Protein AF-A0A2N6LXK9-F1 (afdb_monomer_lite)

Sequence (52 aa):
MLLTKEKTAFYLADLETPVGKLINLTIAGLVLLSSGIFVAETYNIPDVVRFN

Structure (mmCIF, N/CA/C/O backbone):
data_AF-A0A2N6LXK9-F1
#
_entry.id   AF-A0A2N6LXK9-F1
#
loop_
_atom_site.group_PDB
_atom_site.id
_atom_site.type_symbol
_atom_site.label_atom_id
_atom_site.label_alt_id
_atom_site.label_comp_id
_atom_site.label_asym_id
_atom_site.label_entity_id
_atom_site.label_seq_id
_atom_site.pdbx_PDB_ins_code
_atom_site.Cartn_x
_atom_site.Cartn_y
_atom_site.Cartn_z
_atom_site.occupancy
_atom_site.B_iso_or_equiv
_atom_site.auth_seq_id
_atom_site.auth_comp_id
_atom_site.auth_asym_id
_atom_site.auth_atom_id
_atom_site.pdbx_PDB_model_num
ATOM 1 N N . MET A 1 1 ? -14.297 17.685 10.836 1.00 42.50 1 MET A N 1
ATOM 2 C CA . MET A 1 1 ? -14.602 16.347 11.385 1.00 42.50 1 MET A CA 1
ATOM 3 C C . MET A 1 1 ? -13.394 15.456 11.117 1.00 42.50 1 MET A C 1
ATOM 5 O O . MET A 1 1 ? -13.332 14.792 10.095 1.00 42.50 1 MET A O 1
ATOM 9 N N . LEU A 1 2 ? -12.367 15.570 11.965 1.00 52.06 2 LEU A N 1
ATOM 10 C CA . LEU A 1 2 ? -11.158 14.748 11.875 1.00 52.06 2 LEU A CA 1
ATOM 11 C C . LEU A 1 2 ? -11.536 13.341 12.328 1.00 52.06 2 LEU A C 1
ATOM 13 O O . LEU A 1 2 ? -12.037 13.182 13.438 1.00 52.06 2 LEU A O 1
ATOM 17 N N . LEU A 1 3 ? -11.343 12.346 11.466 1.00 60.81 3 LEU A N 1
ATOM 18 C CA . LEU A 1 3 ? -11.449 10.943 11.848 1.00 60.81 3 LEU A CA 1
ATOM 19 C C . LEU A 1 3 ? -10.496 10.739 13.037 1.00 60.81 3 LEU A C 1
ATOM 21 O O . LEU A 1 3 ? -9.280 10.870 12.890 1.00 60.81 3 LEU A O 1
ATOM 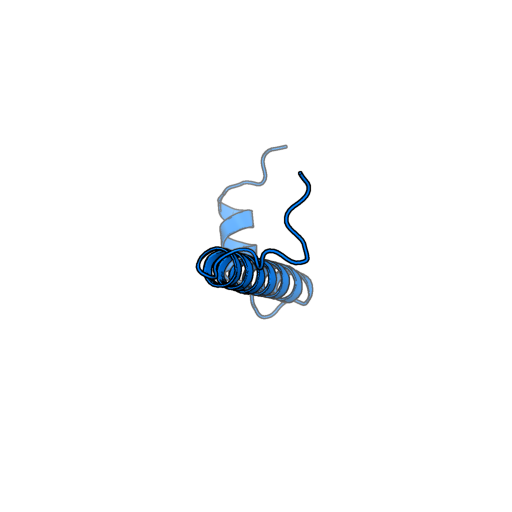25 N N . THR A 1 4 ? -11.044 10.569 14.241 1.00 72.25 4 THR A N 1
ATOM 26 C CA . THR A 1 4 ? -10.254 10.466 15.470 1.00 72.25 4 THR A CA 1
ATOM 27 C C . THR A 1 4 ? -9.270 9.312 15.300 1.00 72.25 4 THR A C 1
ATOM 29 O O . THR A 1 4 ? -9.667 8.256 14.813 1.00 72.25 4 THR A O 1
ATOM 32 N N . LYS A 1 5 ? -7.998 9.495 15.681 1.00 65.31 5 LYS A N 1
ATOM 33 C CA . LYS A 1 5 ? -6.923 8.492 15.511 1.00 65.31 5 LYS A CA 1
ATOM 34 C C . LYS A 1 5 ? -7.327 7.079 15.951 1.00 65.31 5 LYS A C 1
ATOM 36 O O . LYS A 1 5 ? -6.937 6.103 15.322 1.00 65.31 5 LYS A O 1
ATOM 41 N N . GLU A 1 6 ? -8.162 7.000 16.981 1.00 64.62 6 GLU A N 1
ATOM 42 C CA . GLU A 1 6 ? -8.762 5.773 17.504 1.00 64.62 6 GLU A CA 1
ATOM 43 C C . GLU A 1 6 ? -9.600 5.010 16.465 1.00 64.62 6 GLU A C 1
ATOM 45 O O . GLU A 1 6 ? -9.452 3.803 16.312 1.00 64.62 6 GLU A O 1
ATOM 50 N N . LYS A 1 7 ? -10.423 5.714 15.675 1.00 66.38 7 LYS A N 1
ATOM 51 C CA . LYS A 1 7 ? -11.236 5.105 14.613 1.00 66.38 7 LYS A CA 1
ATOM 52 C C . LYS A 1 7 ? -10.385 4.624 13.444 1.00 66.38 7 LYS A C 1
ATOM 54 O O . LYS A 1 7 ? -10.680 3.581 12.877 1.00 66.38 7 LYS A O 1
ATOM 59 N N . THR A 1 8 ? -9.330 5.355 13.089 1.00 67.00 8 THR A N 1
ATOM 60 C CA . THR A 1 8 ? -8.401 4.923 12.034 1.00 67.00 8 THR A CA 1
ATOM 61 C C . THR A 1 8 ? -7.662 3.654 12.449 1.00 67.00 8 THR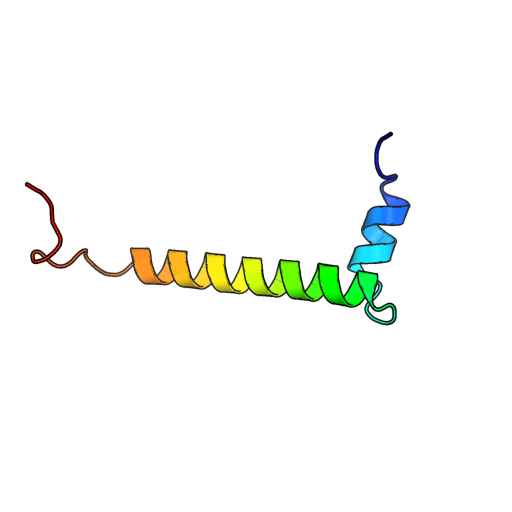 A C 1
ATOM 63 O O . THR A 1 8 ? -7.590 2.713 11.667 1.00 67.00 8 THR A O 1
ATOM 66 N N . ALA A 1 9 ? -7.170 3.595 13.691 1.00 70.31 9 ALA A N 1
ATOM 67 C CA . ALA A 1 9 ? -6.534 2.398 14.234 1.00 70.31 9 ALA A CA 1
ATOM 68 C C . ALA A 1 9 ? -7.506 1.209 14.295 1.00 70.31 9 ALA A C 1
ATOM 70 O O . ALA A 1 9 ? -7.123 0.103 13.924 1.00 70.31 9 ALA A O 1
ATOM 71 N N . PHE A 1 10 ? -8.765 1.451 14.681 1.00 69.06 10 PHE A N 1
ATOM 72 C CA . PHE A 1 10 ? -9.816 0.435 14.682 1.00 69.06 10 PHE A CA 1
ATOM 73 C C . PHE A 1 10 ? -10.018 -0.165 13.286 1.00 69.06 10 PHE A C 1
ATOM 75 O O . PHE A 1 10 ? -9.884 -1.368 13.137 1.00 69.06 10 PHE A O 1
ATOM 82 N N . TYR A 1 11 ? -10.239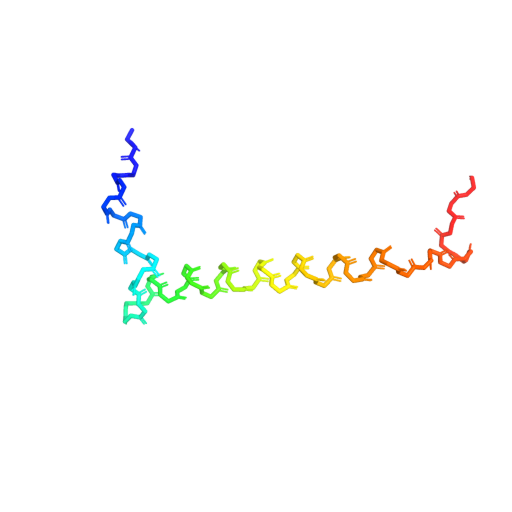 0.646 12.246 1.00 64.12 11 TYR A N 1
ATOM 83 C CA . TYR A 1 11 ? -10.477 0.118 10.894 1.00 64.12 11 TYR A CA 1
ATOM 84 C C . TYR A 1 11 ? -9.243 -0.490 10.216 1.00 64.12 11 TYR A C 1
ATOM 86 O O . TYR A 1 11 ? -9.399 -1.330 9.334 1.00 64.12 11 TYR A O 1
ATOM 94 N N . LEU A 1 12 ? -8.028 -0.080 10.594 1.00 70.44 12 LEU A N 1
ATOM 95 C CA . LEU A 1 12 ? -6.805 -0.720 10.099 1.00 70.44 12 LEU A CA 1
ATOM 96 C C . LEU A 1 12 ? -6.579 -2.092 10.747 1.00 70.44 12 LEU A C 1
ATOM 98 O O . LEU A 1 12 ? -6.148 -3.013 10.061 1.00 70.44 12 LEU A O 1
ATOM 102 N N . ALA A 1 13 ? -6.873 -2.235 12.042 1.00 73.94 13 ALA A N 1
ATOM 103 C CA . ALA A 1 13 ? -6.730 -3.499 12.766 1.00 73.94 13 ALA A CA 1
ATOM 104 C C . ALA A 1 13 ? -7.935 -4.442 12.590 1.00 73.94 13 ALA A C 1
ATOM 106 O O . ALA A 1 13 ? -7.814 -5.645 12.811 1.00 73.94 13 ALA A O 1
ATOM 107 N N . ASP A 1 14 ? -9.089 -3.904 12.197 1.00 76.81 14 ASP A N 1
ATOM 108 C CA . ASP A 1 14 ? -10.321 -4.656 11.992 1.00 76.81 14 ASP A CA 1
ATOM 109 C C . ASP A 1 14 ? -10.315 -5.382 10.638 1.00 76.81 14 ASP A C 1
ATOM 111 O O . ASP A 1 14 ? -10.447 -4.786 9.565 1.00 76.81 14 ASP A O 1
ATOM 115 N N . LEU A 1 15 ? -10.170 -6.705 10.713 1.00 79.62 15 LEU A N 1
ATOM 116 C CA . LEU A 1 15 ? -10.254 -7.633 9.582 1.00 79.62 15 LEU A CA 1
ATOM 117 C C . LEU A 1 15 ? -11.566 -8.431 9.571 1.00 79.62 15 LEU A C 1
ATOM 119 O O . LEU A 1 15 ? -11.800 -9.213 8.646 1.00 79.62 15 LEU A O 1
ATOM 123 N N . GLU A 1 16 ? -12.407 -8.258 10.590 1.00 83.19 16 GLU A N 1
ATOM 124 C CA . GLU A 1 16 ? -13.615 -9.054 10.794 1.00 83.19 16 GLU A CA 1
ATOM 125 C C . GLU A 1 16 ? -14.819 -8.416 10.103 1.00 83.19 16 GLU A C 1
ATOM 127 O O . GLU A 1 16 ? -15.652 -9.118 9.522 1.00 83.19 16 GLU A O 1
ATOM 132 N N . THR A 1 17 ? -14.906 -7.083 10.101 1.00 90.12 17 THR A N 1
ATOM 133 C CA . THR A 1 17 ? -16.020 -6.400 9.441 1.00 90.12 17 THR A CA 1
ATOM 134 C C . THR A 1 17 ? -15.818 -6.294 7.924 1.00 90.12 17 THR A C 1
ATOM 136 O O . THR A 1 17 ? -14.692 -6.131 7.440 1.00 90.12 17 THR A O 1
ATOM 139 N N . PRO A 1 18 ? -16.905 -6.309 7.123 1.00 89.12 18 PRO A N 1
ATOM 140 C CA . PRO A 1 18 ? -16.810 -6.124 5.673 1.00 89.12 18 PRO A CA 1
ATOM 141 C C . PRO A 1 18 ? -16.122 -4.813 5.269 1.00 89.12 18 PRO A C 1
ATOM 143 O O . PRO A 1 18 ? -15.397 -4.775 4.276 1.00 89.12 18 PRO A O 1
ATOM 146 N N . VAL A 1 19 ? -16.327 -3.746 6.049 1.00 88.38 19 VAL A N 1
ATOM 147 C CA . VAL A 1 19 ? -15.728 -2.427 5.801 1.00 88.38 19 VAL A CA 1
ATOM 148 C C . VAL A 1 19 ? -14.233 -2.439 6.119 1.00 88.38 19 VAL A C 1
ATOM 150 O O . VAL A 1 19 ? -13.442 -2.023 5.273 1.00 88.38 19 VAL A O 1
ATOM 153 N N . GLY A 1 20 ? -13.832 -2.958 7.285 1.00 87.44 20 GLY A N 1
ATOM 154 C CA . GLY A 1 20 ? -12.419 -3.086 7.661 1.00 87.44 20 GLY A CA 1
ATOM 155 C C . GLY A 1 20 ? -11.637 -3.958 6.675 1.00 87.44 20 GLY A C 1
ATOM 156 O O . GLY A 1 20 ? -10.562 -3.577 6.201 1.00 87.44 20 GLY A O 1
ATOM 157 N N . LYS A 1 21 ? -12.244 -5.065 6.229 1.00 89.56 21 LYS A N 1
ATOM 158 C CA . LYS A 1 21 ? -11.687 -5.944 5.194 1.00 89.56 21 LYS A CA 1
ATOM 159 C C . LYS A 1 21 ? -11.526 -5.246 3.843 1.00 89.56 21 LYS A C 1
ATOM 161 O O . LYS A 1 21 ? -10.486 -5.412 3.209 1.00 89.56 21 LYS A O 1
ATOM 166 N N . LEU A 1 22 ? -12.514 -4.464 3.399 1.00 93.19 22 LEU A N 1
ATOM 167 C CA . LEU A 1 22 ? -12.434 -3.706 2.144 1.00 93.19 22 LEU A CA 1
ATOM 168 C C . LEU A 1 22 ? -11.307 -2.666 2.182 1.00 93.19 22 LEU A C 1
ATOM 170 O O . LEU A 1 22 ? -10.548 -2.548 1.218 1.00 93.19 22 LEU A O 1
ATOM 174 N N . ILE A 1 23 ? -11.173 -1.941 3.295 1.00 91.31 23 ILE A N 1
ATOM 175 C CA . ILE A 1 23 ? -10.106 -0.951 3.493 1.00 91.31 23 ILE A CA 1
ATOM 176 C C . ILE A 1 23 ? -8.739 -1.639 3.442 1.00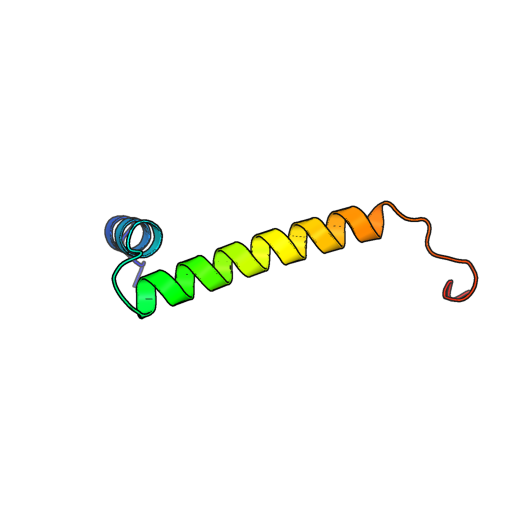 91.31 23 ILE A C 1
ATOM 178 O O . ILE A 1 23 ? -7.876 -1.222 2.671 1.00 91.31 23 ILE A O 1
ATOM 182 N N . ASN A 1 24 ? -8.559 -2.730 4.188 1.00 91.12 24 ASN A N 1
ATOM 183 C CA . ASN A 1 24 ? -7.307 -3.485 4.203 1.00 91.12 24 ASN A CA 1
ATOM 184 C C . ASN A 1 24 ? -6.948 -4.063 2.825 1.00 91.12 24 ASN A C 1
ATOM 186 O O . ASN A 1 24 ? -5.807 -3.928 2.387 1.00 91.12 24 ASN A O 1
ATOM 190 N N . LEU A 1 25 ? -7.912 -4.638 2.097 1.00 94.56 25 LEU A N 1
ATOM 191 C CA . LEU A 1 25 ? -7.701 -5.122 0.726 1.00 94.56 25 LEU A CA 1
ATOM 192 C C . LEU A 1 25 ? -7.312 -3.999 -0.233 1.00 94.56 25 LEU A C 1
ATOM 194 O O . LEU A 1 25 ? -6.440 -4.191 -1.078 1.00 94.56 25 LEU A O 1
ATOM 198 N N . THR A 1 26 ? -7.928 -2.827 -0.089 1.00 95.56 26 THR A N 1
ATOM 199 C CA . THR A 1 26 ? -7.590 -1.652 -0.899 1.00 95.56 26 THR A CA 1
ATOM 200 C C . THR A 1 26 ? -6.152 -1.223 -0.632 1.00 95.56 26 THR A C 1
ATOM 202 O O . THR A 1 26 ? -5.386 -1.041 -1.573 1.00 95.56 26 THR A O 1
ATOM 205 N N . ILE A 1 27 ? -5.750 -1.126 0.639 1.00 95.00 27 ILE A N 1
ATOM 206 C CA . ILE A 1 27 ? -4.374 -0.784 1.020 1.00 95.00 27 ILE A CA 1
ATOM 207 C C . ILE A 1 27 ? -3.391 -1.830 0.484 1.00 95.00 27 ILE A C 1
ATOM 209 O O . ILE A 1 27 ? -2.399 -1.462 -0.139 1.00 95.00 27 ILE A O 1
ATOM 213 N N . ALA A 1 28 ? -3.676 -3.122 0.658 1.00 95.81 28 ALA A N 1
ATOM 214 C CA . ALA A 1 28 ? -2.833 -4.198 0.142 1.00 95.81 28 ALA A CA 1
ATOM 215 C C . ALA A 1 28 ? -2.684 -4.124 -1.387 1.00 95.81 28 ALA A C 1
ATOM 217 O O . ALA A 1 28 ? -1.573 -4.227 -1.907 1.00 95.81 28 ALA A O 1
ATOM 218 N N . GLY A 1 29 ? -3.781 -3.876 -2.107 1.00 97.94 29 GLY A N 1
ATOM 219 C CA . GLY A 1 29 ? -3.768 -3.675 -3.555 1.00 97.94 29 GLY A CA 1
ATOM 220 C C . GLY A 1 29 ? -2.932 -2.465 -3.972 1.00 97.94 29 GLY A C 1
ATOM 221 O O . GLY A 1 29 ? -2.135 -2.567 -4.900 1.00 97.94 29 GLY A O 1
ATOM 222 N N . LEU A 1 30 ? -3.050 -1.344 -3.258 1.00 98.06 30 LEU A N 1
ATOM 223 C CA . LEU A 1 30 ? -2.247 -0.142 -3.501 1.00 98.06 30 LEU A CA 1
ATOM 224 C C . LEU A 1 30 ? -0.752 -0.380 -3.257 1.00 98.06 30 LEU A C 1
ATOM 226 O O . LEU A 1 30 ? 0.072 0.089 -4.038 1.00 98.06 30 LEU A O 1
ATOM 230 N N . VAL A 1 31 ? -0.392 -1.134 -2.216 1.00 97.75 31 VAL A N 1
ATOM 231 C CA . VAL A 1 31 ? 1.004 -1.509 -1.939 1.00 97.75 31 VAL A CA 1
ATOM 232 C C . VAL A 1 31 ? 1.561 -2.387 -3.060 1.00 97.75 31 VAL A C 1
ATOM 234 O O . VAL A 1 31 ? 2.654 -2.118 -3.556 1.00 97.75 31 VAL A O 1
ATOM 237 N N . LEU A 1 32 ? 0.804 -3.395 -3.502 1.00 98.25 32 LEU A N 1
ATOM 238 C CA . LEU A 1 32 ? 1.207 -4.257 -4.616 1.00 98.25 32 LEU A CA 1
ATOM 239 C C . LEU A 1 32 ? 1.354 -3.472 -5.920 1.00 98.25 32 LEU A C 1
ATOM 241 O O . LEU A 1 32 ? 2.343 -3.649 -6.628 1.00 98.25 32 LEU A O 1
ATOM 245 N N . LEU A 1 33 ? 0.407 -2.581 -6.217 1.00 98.19 33 LEU A N 1
ATOM 246 C CA . LEU A 1 33 ? 0.457 -1.729 -7.401 1.00 98.19 33 LEU A CA 1
ATOM 247 C C . LEU A 1 33 ? 1.687 -0.818 -7.373 1.00 98.19 33 LEU A C 1
ATOM 249 O O . LEU A 1 33 ? 2.420 -0.755 -8.355 1.00 98.19 33 LEU A O 1
ATOM 253 N N . SER A 1 34 ? 1.944 -0.167 -6.236 1.00 97.44 34 SER A N 1
ATOM 254 C CA . SER A 1 34 ? 3.117 0.687 -6.035 1.00 97.44 34 SER A CA 1
ATOM 255 C C . SER A 1 34 ? 4.422 -0.089 -6.234 1.00 97.44 34 SER A C 1
ATOM 257 O O . SER A 1 34 ? 5.290 0.334 -6.994 1.00 97.44 34 SER A O 1
ATOM 259 N N . SER A 1 35 ? 4.530 -1.282 -5.640 1.00 97.25 35 SER A N 1
ATOM 260 C CA . SER A 1 35 ? 5.686 -2.161 -5.839 1.00 97.25 35 SER A CA 1
ATOM 261 C C . SER A 1 35 ? 5.852 -2.584 -7.300 1.00 97.25 35 SER A C 1
ATOM 263 O O . SER A 1 35 ? 6.977 -2.661 -7.784 1.00 97.25 35 SER A O 1
ATOM 265 N N . GLY A 1 36 ? 4.756 -2.880 -8.001 1.00 96.88 36 GLY A N 1
ATOM 266 C CA . GLY A 1 36 ? 4.784 -3.261 -9.411 1.00 96.88 36 GLY A CA 1
ATOM 267 C C . GLY A 1 36 ? 5.275 -2.127 -10.308 1.00 96.88 36 GLY A C 1
ATOM 268 O O . GLY A 1 36 ? 6.122 -2.362 -11.165 1.00 96.88 36 GLY A O 1
ATOM 269 N N . ILE A 1 37 ? 4.798 -0.901 -10.071 1.00 95.94 37 ILE A N 1
ATOM 270 C CA . ILE A 1 37 ? 5.265 0.303 -10.773 1.00 95.94 37 ILE A CA 1
ATOM 271 C C . ILE A 1 37 ? 6.757 0.509 -10.522 1.00 95.94 37 ILE A C 1
ATOM 273 O O . ILE A 1 37 ? 7.510 0.648 -11.479 1.00 95.94 37 ILE A O 1
ATOM 277 N N . PHE A 1 38 ? 7.195 0.440 -9.263 1.00 94.75 38 PHE A N 1
ATOM 278 C CA . PHE A 1 38 ? 8.604 0.604 -8.912 1.00 94.75 38 PHE A CA 1
ATOM 279 C C . PHE A 1 38 ? 9.501 -0.387 -9.662 1.00 94.75 38 PHE A C 1
ATOM 281 O O . PHE A 1 38 ? 10.521 -0.003 -10.220 1.00 94.75 38 PHE A O 1
ATOM 288 N N . VAL A 1 39 ? 9.102 -1.661 -9.733 1.00 95.00 39 VAL A N 1
ATOM 289 C CA . VAL A 1 39 ? 9.836 -2.673 -10.507 1.00 95.00 39 VAL A CA 1
ATOM 290 C C . VAL A 1 39 ? 9.785 -2.369 -12.005 1.00 95.00 39 VAL A C 1
ATOM 292 O O . VAL A 1 39 ? 10.812 -2.461 -12.672 1.00 95.00 39 VAL A O 1
ATOM 295 N N . ALA A 1 40 ? 8.629 -1.980 -12.544 1.00 92.50 40 ALA A N 1
ATOM 296 C CA . ALA A 1 40 ? 8.490 -1.631 -13.956 1.00 92.50 40 ALA A CA 1
ATOM 297 C C . ALA A 1 40 ? 9.407 -0.462 -14.359 1.00 92.50 40 ALA A C 1
ATOM 299 O O . ALA A 1 40 ? 10.003 -0.507 -15.431 1.00 92.50 40 ALA A O 1
ATOM 300 N N . GLU A 1 41 ? 9.589 0.525 -13.480 1.00 89.75 41 GLU A N 1
ATOM 301 C CA . GLU A 1 41 ? 10.505 1.656 -13.683 1.00 89.75 41 GLU A CA 1
ATOM 302 C C . GLU A 1 41 ? 11.987 1.253 -13.675 1.00 89.75 41 GLU A C 1
ATOM 304 O O . GLU A 1 41 ? 12.816 1.976 -14.224 1.00 89.75 41 GLU A O 1
ATOM 309 N N . THR A 1 42 ? 12.347 0.097 -13.103 1.00 88.06 42 THR A N 1
ATOM 310 C CA . THR A 1 42 ? 13.735 -0.402 -13.171 1.00 88.06 42 THR A CA 1
ATOM 311 C C . THR A 1 42 ? 14.111 -0.969 -14.539 1.00 88.06 42 THR A C 1
ATOM 313 O O . THR A 1 42 ? 15.297 -1.146 -14.824 1.00 88.06 42 THR A O 1
ATOM 316 N N . TYR A 1 43 ? 13.131 -1.246 -15.403 1.00 87.38 43 TYR A N 1
ATOM 317 C CA . TYR A 1 43 ? 13.393 -1.659 -16.774 1.00 87.38 43 TYR A CA 1
ATOM 318 C C . TYR A 1 43 ? 13.605 -0.441 -17.669 1.00 87.38 43 TYR A C 1
ATOM 320 O O . TYR A 1 43 ? 12.857 0.534 -17.624 1.00 87.38 43 TYR A O 1
ATOM 328 N N . ASN A 1 44 ? 14.618 -0.518 -18.533 1.00 81.62 44 ASN A N 1
ATOM 329 C CA . ASN A 1 44 ? 14.845 0.513 -19.538 1.00 81.62 44 ASN A CA 1
ATOM 330 C C . ASN A 1 44 ? 13.614 0.638 -20.440 1.00 81.62 44 ASN A C 1
ATOM 332 O O . ASN A 1 44 ? 13.121 -0.365 -20.961 1.00 81.62 44 ASN A O 1
ATOM 336 N N . ILE A 1 45 ? 13.159 1.874 -20.655 1.00 78.44 45 ILE A N 1
ATOM 337 C CA . ILE A 1 45 ? 12.085 2.168 -21.603 1.00 78.44 45 ILE A CA 1
ATOM 338 C C . ILE A 1 45 ? 12.564 1.723 -22.992 1.00 78.44 45 ILE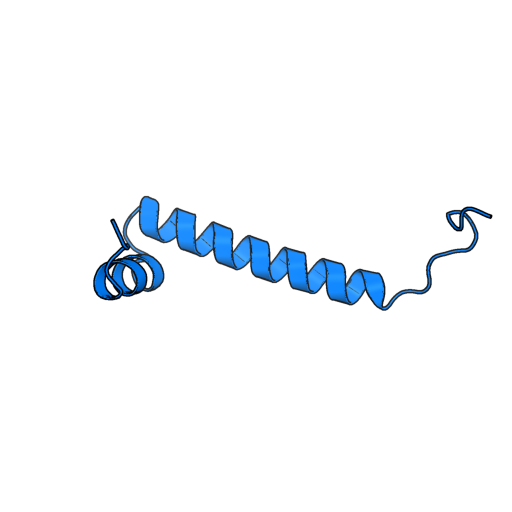 A C 1
ATOM 340 O O . ILE A 1 45 ? 13.567 2.255 -23.477 1.00 78.44 45 ILE A O 1
ATOM 344 N N . PRO A 1 46 ? 11.899 0.748 -23.636 1.00 75.19 46 PRO A N 1
ATOM 345 C CA . PRO A 1 46 ? 12.352 0.255 -24.923 1.00 75.19 46 PRO A CA 1
ATOM 346 C C . PRO A 1 46 ? 12.196 1.348 -25.986 1.00 75.19 46 PRO A C 1
ATOM 348 O O . PRO A 1 46 ? 11.201 2.074 -26.002 1.00 75.19 46 PRO A O 1
ATOM 351 N N . ASP A 1 47 ? 13.163 1.444 -26.904 1.00 77.88 47 ASP A N 1
ATOM 352 C CA . ASP A 1 47 ? 13.212 2.506 -27.923 1.00 77.88 47 ASP A CA 1
ATOM 353 C C . ASP A 1 47 ? 11.933 2.601 -28.774 1.00 77.88 47 ASP A C 1
ATOM 355 O O . ASP A 1 47 ? 11.592 3.673 -29.260 1.00 77.88 47 ASP A O 1
ATOM 359 N N . VAL A 1 48 ? 11.177 1.504 -28.893 1.00 80.12 48 VAL A N 1
ATOM 360 C CA . VAL A 1 48 ? 9.902 1.428 -29.627 1.00 80.12 48 VAL A CA 1
ATOM 361 C C . VAL A 1 48 ? 8.787 2.324 -29.062 1.00 80.12 48 VAL A C 1
ATOM 363 O O . VAL A 1 48 ? 7.872 2.683 -29.796 1.00 80.12 48 VAL A O 1
ATOM 366 N N . VAL A 1 49 ? 8.847 2.702 -27.781 1.00 79.19 49 VAL A N 1
ATOM 367 C CA . VAL A 1 49 ? 7.874 3.606 -27.126 1.00 79.19 49 VAL A CA 1
ATOM 368 C C . VAL A 1 49 ? 8.497 4.940 -26.70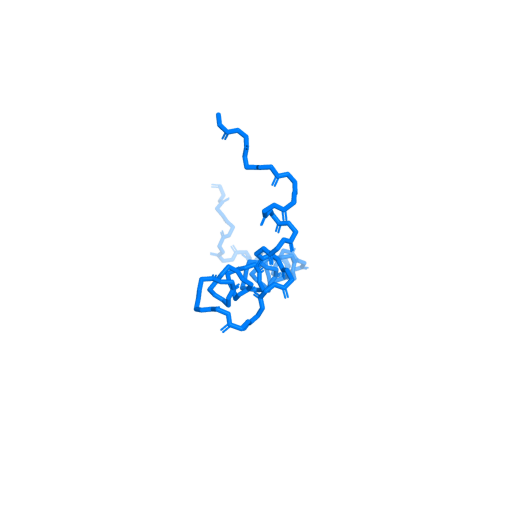7 1.00 79.19 49 VAL A C 1
ATOM 370 O O . VAL A 1 49 ? 7.852 5.750 -26.041 1.00 79.19 49 VAL A O 1
ATOM 373 N N . ARG A 1 50 ? 9.754 5.189 -27.084 1.00 77.94 50 ARG A N 1
ATOM 374 C CA . ARG A 1 50 ? 10.458 6.430 -26.768 1.00 77.94 50 ARG A CA 1
ATOM 375 C C . ARG A 1 50 ? 9.994 7.513 -27.747 1.00 77.94 50 ARG A C 1
ATOM 377 O O . ARG A 1 50 ? 10.409 7.534 -28.900 1.00 77.94 50 ARG A O 1
ATOM 384 N N . PHE A 1 51 ? 9.083 8.380 -27.303 1.00 77.75 51 PHE A N 1
ATOM 385 C CA . PHE A 1 51 ? 8.638 9.531 -28.094 1.00 77.75 51 PHE A CA 1
ATOM 386 C C . PHE A 1 51 ? 9.810 10.515 -28.267 1.00 77.75 51 PHE A C 1
ATOM 388 O O . PHE A 1 51 ? 10.403 10.932 -27.272 1.00 77.75 51 PHE A O 1
ATOM 395 N N . ASN A 1 52 ? 10.165 10.821 -29.521 1.00 65.69 52 ASN A N 1
ATOM 396 C CA . ASN A 1 52 ? 11.223 11.767 -29.903 1.00 65.69 52 ASN A CA 1
ATOM 397 C C . ASN A 1 52 ? 10.710 13.206 -29.970 1.00 65.69 52 ASN A C 1
ATOM 399 O O . ASN A 1 52 ? 9.627 13.398 -30.566 1.00 65.69 52 ASN A O 1
#

Organism: NCBI:txid2019670

pLDDT: mean 82.66, std 13.34, range [42.5, 98.25]

Secondary structure (DSSP, 8-state):
----HHHHHHHHH--SSHHHHHHHHHHHHHHHHHHHHHHHHTSPPPGGG---

Foldseek 3Di:
DPCPPVNVVCLCPDCPDPSSVVVVVVVVVVVVVVVVVVVVVVDDDDPVPDDD

Radius of gyration: 18.06 Å; chains: 1; bounding box: 32×25×47 Å